Protein AF-A0A7X6MZP2-F1 (afdb_monomer)

Sequence (69 aa):
MTNSIAKLRYVGESFGVDSLTNGNIYDVLEFLPDDLVRVVDDSGEDYLYSFTNPKPIDGSSVGGRWETA

Organism: NCBI:txid1936207

Solvent-accessible surface area (backbone atoms only — not comparable to full-atom values): 3972 Å² total; per-residue (Å²): 135,82,81,52,77,48,53,35,21,37,50,43,63,60,45,76,98,46,41,55,49,55,70,42,75,31,44,24,64,46,82,49,80,92,53,31,31,33,29,38,43,68,66,70,50,77,47,80,37,43,51,75,54,33,54,56,93,87,60,86,47,96,19,30,35,68,41,89,102

Structure (mmCIF, N/CA/C/O backbone):
data_AF-A0A7X6MZP2-F1
#
_entry.id   AF-A0A7X6MZP2-F1
#
loop_
_atom_site.group_PDB
_atom_site.id
_atom_site.type_symbol
_atom_site.label_atom_id
_atom_site.label_alt_id
_atom_site.label_comp_id
_atom_site.label_asym_id
_atom_site.label_entity_id
_atom_site.label_seq_id
_atom_site.pdbx_PDB_ins_code
_atom_site.Cartn_x
_atom_site.Cartn_y
_atom_site.Cartn_z
_atom_site.occupancy
_atom_site.B_iso_or_equiv
_atom_site.auth_seq_id
_atom_site.auth_comp_id
_atom_site.auth_asym_id
_atom_site.auth_atom_id
_atom_site.pdbx_PDB_model_num
ATOM 1 N N . MET A 1 1 ? -5.482 8.426 17.072 1.00 57.84 1 MET A N 1
ATOM 2 C CA . MET A 1 1 ? -6.441 7.420 16.577 1.00 57.84 1 MET A CA 1
ATOM 3 C C . MET A 1 1 ? -6.915 7.903 15.227 1.00 57.84 1 MET A C 1
ATOM 5 O O . MET A 1 1 ? -7.604 8.913 15.169 1.00 57.84 1 MET A O 1
ATOM 9 N N . THR A 1 2 ? -6.446 7.270 14.162 1.00 62.94 2 THR A N 1
ATOM 10 C CA . THR A 1 2 ? -6.901 7.530 12.796 1.00 62.94 2 THR A CA 1
ATOM 11 C C . THR A 1 2 ? -8.276 6.886 12.630 1.00 62.94 2 THR A C 1
ATOM 13 O O . THR A 1 2 ? -8.463 5.734 13.018 1.00 62.94 2 THR A O 1
ATOM 16 N N . ASN A 1 3 ? -9.254 7.624 12.104 1.00 84.12 3 ASN A N 1
ATOM 17 C CA . ASN A 1 3 ? -10.553 7.053 11.744 1.00 84.12 3 ASN A CA 1
ATOM 18 C C . ASN A 1 3 ? -10.393 6.306 10.414 1.00 84.12 3 ASN A C 1
ATOM 20 O O . ASN A 1 3 ? -10.653 6.878 9.358 1.00 84.12 3 ASN A O 1
ATOM 24 N N . SER A 1 4 ? -9.905 5.067 10.460 1.00 93.44 4 SER A N 1
ATOM 25 C CA . SER A 1 4 ? -9.793 4.227 9.269 1.00 93.44 4 SER A CA 1
ATOM 26 C C . SER A 1 4 ? -11.155 3.695 8.821 1.00 93.44 4 SER A C 1
ATOM 28 O O . SER A 1 4 ? -12.051 3.450 9.631 1.00 93.44 4 SER A O 1
ATOM 30 N N . ILE A 1 5 ? -11.317 3.535 7.507 1.00 96.75 5 ILE A N 1
ATOM 31 C CA . ILE A 1 5 ? -12.536 3.023 6.862 1.00 96.75 5 ILE A CA 1
ATOM 32 C C . ILE A 1 5 ? -12.461 1.518 6.581 1.00 96.75 5 ILE A C 1
ATOM 34 O O . ILE A 1 5 ? -13.488 0.872 6.385 1.00 96.75 5 ILE A O 1
ATOM 38 N N . ALA A 1 6 ? -11.247 0.963 6.545 1.00 97.06 6 ALA A N 1
ATOM 39 C CA . ALA A 1 6 ? -10.976 -0.452 6.336 1.00 97.06 6 ALA A CA 1
ATOM 40 C C . ALA A 1 6 ? -9.578 -0.813 6.860 1.00 97.06 6 ALA A C 1
ATOM 42 O O . ALA A 1 6 ? -8.782 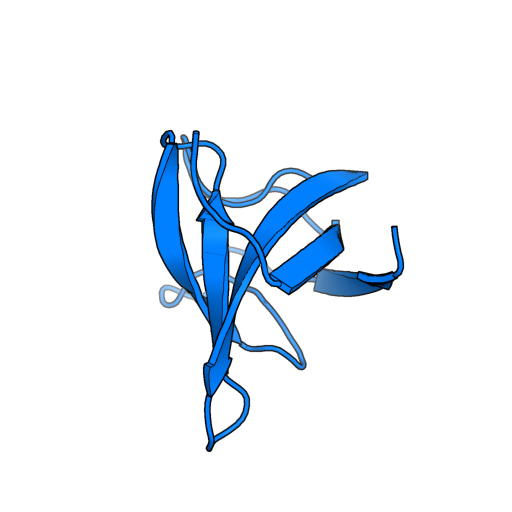0.057 7.222 1.00 97.06 6 ALA A O 1
ATOM 43 N N . LYS A 1 7 ? -9.274 -2.111 6.859 1.00 97.50 7 LYS A N 1
ATOM 44 C CA . LYS A 1 7 ? -7.933 -2.642 7.095 1.00 97.50 7 LYS A CA 1
ATOM 45 C C . LYS A 1 7 ? -7.554 -3.584 5.961 1.00 97.50 7 LYS A C 1
ATOM 47 O O . LYS A 1 7 ? -8.368 -4.411 5.550 1.00 97.50 7 LYS A O 1
ATOM 52 N N . LEU A 1 8 ? -6.329 -3.454 5.465 1.00 98.38 8 LEU A N 1
ATOM 53 C CA . LEU A 1 8 ? -5.796 -4.301 4.399 1.00 98.38 8 LEU A CA 1
ATOM 54 C C . LEU A 1 8 ? -4.458 -4.886 4.819 1.00 98.38 8 LEU A C 1
ATOM 56 O O . LEU A 1 8 ? -3.631 -4.199 5.412 1.00 98.38 8 LEU A O 1
ATOM 60 N N . ARG A 1 9 ? -4.236 -6.152 4.481 1.00 98.69 9 ARG A N 1
ATOM 61 C CA . ARG A 1 9 ? -2.932 -6.791 4.600 1.00 98.69 9 ARG A CA 1
ATOM 62 C C . ARG A 1 9 ? -2.150 -6.594 3.312 1.00 98.69 9 ARG A C 1
ATOM 64 O O . ARG A 1 9 ? -2.669 -6.906 2.241 1.00 98.69 9 ARG A O 1
ATOM 71 N N . TYR A 1 10 ? -0.905 -6.146 3.413 1.00 98.69 10 TYR A N 1
ATOM 72 C CA . TYR A 1 10 ? 0.017 -6.189 2.281 1.00 98.69 10 TYR A CA 1
ATOM 73 C C . TYR A 1 10 ? 0.637 -7.585 2.170 1.00 98.69 10 TYR A C 1
ATOM 75 O O . TYR A 1 10 ? 1.158 -8.119 3.150 1.00 98.69 10 TYR A O 1
ATOM 83 N N . VAL A 1 11 ? 0.588 -8.186 0.982 1.00 98.69 11 VAL A N 1
ATOM 84 C CA . VAL A 1 11 ? 1.250 -9.461 0.678 1.00 98.69 11 VAL A CA 1
ATOM 85 C C . VAL A 1 11 ? 2.129 -9.277 -0.553 1.00 98.69 11 VAL A C 1
ATOM 87 O O . VAL A 1 11 ? 1.626 -9.178 -1.674 1.00 98.69 11 VAL A O 1
ATOM 90 N N . GLY A 1 12 ? 3.442 -9.243 -0.348 1.00 98.12 12 GLY A N 1
ATOM 91 C CA . GLY A 1 12 ? 4.421 -8.910 -1.382 1.00 98.12 12 GLY A CA 1
ATOM 92 C C . GLY A 1 12 ? 5.847 -8.872 -0.851 1.00 98.12 12 GLY A C 1
ATOM 93 O O . GLY A 1 12 ? 6.108 -9.281 0.275 1.00 98.12 12 GLY A O 1
ATOM 94 N N . GLU A 1 13 ? 6.781 -8.393 -1.662 1.00 98.12 13 GLU A N 1
ATOM 95 C CA . GLU A 1 13 ? 8.143 -8.106 -1.202 1.00 98.12 13 GLU A CA 1
ATOM 96 C C . GLU A 1 13 ? 8.127 -6.852 -0.314 1.00 98.12 13 GLU A C 1
ATOM 98 O O . GLU A 1 13 ? 7.531 -5.845 -0.693 1.00 98.12 13 GLU A O 1
ATOM 103 N N . SER A 1 14 ? 8.734 -6.899 0.875 1.00 98.00 14 SER A N 1
ATOM 104 C CA . SER A 1 14 ? 8.874 -5.697 1.707 1.00 98.00 14 SER 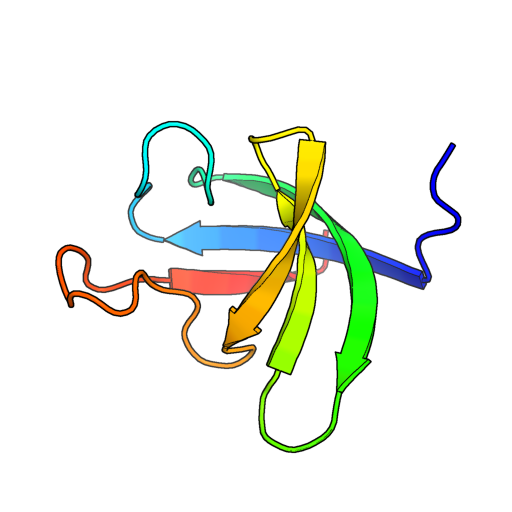A CA 1
ATOM 105 C C . SER A 1 14 ? 9.794 -4.688 1.023 1.00 98.00 14 SER A C 1
ATOM 107 O O . SER A 1 14 ? 10.837 -5.074 0.493 1.00 98.00 14 SER A O 1
ATOM 109 N N . PHE A 1 15 ? 9.449 -3.405 1.067 1.00 97.12 15 PHE A N 1
ATOM 110 C CA . PHE A 1 15 ? 10.244 -2.350 0.439 1.00 97.12 15 PHE A CA 1
ATOM 111 C C . PHE A 1 15 ? 10.224 -1.059 1.259 1.00 97.12 15 PHE A C 1
ATOM 113 O O . PHE A 1 15 ? 9.365 -0.878 2.119 1.00 97.12 15 PHE A O 1
ATOM 120 N N . GLY A 1 16 ? 11.165 -0.157 0.963 1.00 92.81 16 GLY A N 1
ATOM 121 C CA . GLY A 1 16 ? 11.380 1.060 1.749 1.00 92.81 16 GLY A CA 1
ATOM 122 C C . GLY A 1 16 ? 11.976 0.769 3.131 1.00 92.81 16 GLY A C 1
ATOM 123 O O . GLY A 1 16 ? 12.053 -0.379 3.563 1.00 92.81 16 GLY A O 1
ATOM 124 N N . VAL A 1 17 ? 12.450 1.809 3.820 1.00 91.38 17 VAL A N 1
ATOM 125 C CA . VAL A 1 17 ? 12.872 1.681 5.229 1.00 91.38 17 VAL A CA 1
ATOM 126 C C . VAL A 1 17 ? 11.640 1.605 6.138 1.00 91.38 17 VAL A C 1
ATOM 128 O O . VAL A 1 17 ? 11.646 0.880 7.128 1.00 91.38 17 VAL A O 1
ATOM 131 N N . ASP A 1 18 ? 10.593 2.332 5.759 1.00 94.12 18 ASP A N 1
ATOM 132 C CA . ASP A 1 18 ? 9.371 2.593 6.511 1.00 94.12 18 ASP A CA 1
ATOM 133 C C . ASP A 1 18 ? 8.140 2.676 5.582 1.00 94.12 18 ASP A C 1
ATOM 135 O O . ASP A 1 18 ? 7.292 3.544 5.736 1.00 94.12 18 ASP A O 1
ATOM 139 N N . SER A 1 19 ? 8.035 1.772 4.596 1.00 97.06 19 SER A N 1
ATOM 140 C CA . SER A 1 19 ? 6.890 1.700 3.666 1.00 97.06 19 SER A CA 1
ATOM 141 C C . SER A 1 19 ? 5.982 0.495 3.957 1.00 97.06 19 SER A C 1
ATOM 143 O O . SER A 1 19 ? 5.324 0.458 4.997 1.00 97.06 19 SER A O 1
ATOM 145 N N . LEU A 1 20 ? 5.916 -0.498 3.056 1.00 98.31 20 LEU A N 1
ATOM 146 C CA . LEU A 1 20 ? 5.072 -1.682 3.219 1.00 98.31 20 LEU A CA 1
ATOM 147 C C . LEU A 1 20 ? 5.915 -2.926 3.513 1.00 98.31 20 LEU A C 1
ATOM 149 O O . LEU A 1 20 ? 6.792 -3.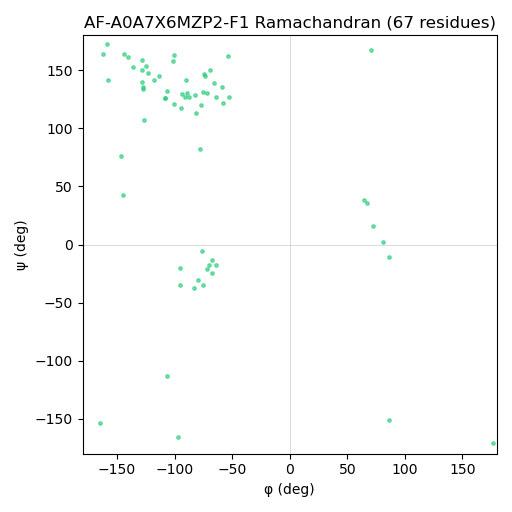310 2.735 1.00 98.31 20 LEU A O 1
ATOM 153 N N . THR A 1 21 ? 5.574 -3.607 4.600 1.00 98.50 21 THR A N 1
ATOM 154 C CA . THR A 1 21 ? 6.170 -4.861 5.053 1.00 98.50 21 THR A CA 1
ATOM 155 C C . THR A 1 21 ? 5.216 -6.022 4.817 1.00 98.50 21 THR A C 1
ATOM 157 O O . THR A 1 21 ? 4.032 -5.981 5.161 1.00 98.50 21 THR A O 1
ATOM 160 N N . ASN A 1 22 ? 5.734 -7.099 4.231 1.00 98.56 22 ASN A N 1
ATOM 161 C CA . ASN A 1 22 ? 4.964 -8.303 3.956 1.00 98.56 22 ASN A CA 1
ATOM 162 C C . ASN A 1 22 ? 4.248 -8.841 5.205 1.00 98.56 22 ASN A C 1
ATOM 164 O O . ASN A 1 22 ? 4.877 -9.140 6.219 1.00 98.56 22 ASN A O 1
ATOM 168 N N . GLY A 1 23 ? 2.938 -9.044 5.094 1.00 98.38 23 GLY A N 1
ATOM 169 C CA . GLY A 1 23 ? 2.093 -9.590 6.150 1.00 98.38 23 GLY A CA 1
ATOM 170 C C . GLY A 1 23 ? 1.553 -8.555 7.139 1.00 98.38 23 GLY A C 1
ATOM 171 O O . GLY A 1 23 ? 0.645 -8.901 7.900 1.00 98.38 23 GLY A O 1
ATOM 172 N N . ASN A 1 24 ? 2.035 -7.308 7.112 1.00 98.50 24 ASN A N 1
ATOM 173 C CA . ASN A 1 24 ? 1.498 -6.245 7.960 1.00 98.50 24 ASN A CA 1
ATOM 174 C C . ASN A 1 24 ? 0.085 -5.846 7.525 1.00 98.50 24 ASN A C 1
ATOM 176 O O . ASN A 1 24 ? -0.289 -5.949 6.353 1.00 98.50 24 ASN A O 1
ATOM 180 N N . ILE A 1 25 ? -0.703 -5.401 8.506 1.00 98.44 25 ILE A N 1
ATOM 181 C CA . ILE A 1 25 ? -2.067 -4.907 8.323 1.00 98.44 25 ILE A CA 1
ATOM 182 C C . ILE A 1 25 ? -2.054 -3.396 8.518 1.00 98.44 25 ILE A C 1
ATOM 184 O O . ILE A 1 25 ? -1.640 -2.913 9.570 1.00 98.44 25 ILE A O 1
ATOM 188 N N . TYR A 1 26 ? -2.574 -2.683 7.530 1.00 98.12 26 TYR A N 1
ATOM 189 C CA . TYR A 1 26 ? -2.546 -1.234 7.449 1.00 98.12 26 TYR A CA 1
ATOM 190 C C . TYR A 1 26 ? -3.945 -0.643 7.556 1.00 98.12 26 TYR A C 1
ATOM 192 O O . TYR A 1 26 ? -4.930 -1.222 7.085 1.00 98.12 26 TYR A O 1
ATOM 200 N N . ASP A 1 27 ? -4.024 0.521 8.193 1.00 98.25 27 ASP A N 1
ATOM 201 C CA . ASP A 1 27 ? -5.243 1.313 8.285 1.00 98.25 27 ASP A CA 1
ATOM 202 C C . ASP A 1 27 ? -5.486 2.051 6.970 1.00 98.25 27 ASP A C 1
ATOM 204 O O . ASP A 1 27 ? -4.674 2.876 6.559 1.00 98.25 27 ASP A O 1
ATOM 208 N N . VAL A 1 28 ? -6.621 1.776 6.324 1.00 98.12 28 VAL A N 1
ATOM 209 C CA . VAL A 1 28 ? -7.044 2.479 5.110 1.00 98.12 28 VAL A CA 1
ATOM 210 C C . VAL A 1 28 ? -7.834 3.713 5.503 1.00 98.12 28 VAL A C 1
ATOM 212 O O . VAL A 1 28 ? -8.815 3.614 6.242 1.00 98.12 28 VAL A O 1
ATOM 215 N N . LEU A 1 29 ? -7.441 4.867 4.979 1.00 98.00 29 LEU A N 1
ATOM 216 C CA . LEU A 1 29 ? -8.136 6.133 5.206 1.00 98.00 29 LEU A CA 1
ATOM 217 C C . LEU A 1 29 ? -9.121 6.447 4.080 1.00 98.00 29 LEU A C 1
ATOM 219 O O . LEU A 1 29 ? -10.188 7.000 4.333 1.00 98.00 29 LEU A O 1
ATOM 223 N N . GLU A 1 30 ? -8.777 6.078 2.846 1.00 97.44 30 GLU A N 1
ATOM 224 C CA . GLU A 1 30 ? -9.555 6.416 1.658 1.00 97.44 30 GLU A CA 1
ATOM 225 C C . GLU A 1 30 ? -9.248 5.451 0.503 1.00 97.44 30 GLU A C 1
ATOM 227 O O . GLU A 1 30 ? -8.095 5.071 0.288 1.00 97.44 30 GLU A O 1
ATOM 232 N N . PHE A 1 31 ? -10.281 5.093 -0.264 1.00 97.25 31 PHE A N 1
ATOM 233 C CA . PHE A 1 31 ? -10.137 4.505 -1.597 1.00 97.25 31 PHE A CA 1
ATOM 234 C C . PHE A 1 31 ? -10.379 5.605 -2.623 1.00 97.25 31 PHE A C 1
ATOM 236 O O . PHE A 1 31 ? -11.449 6.217 -2.627 1.00 97.25 31 PHE A O 1
ATOM 243 N N . LEU A 1 32 ? -9.390 5.863 -3.471 1.00 97.31 32 LEU A N 1
ATOM 244 C CA . LEU A 1 32 ? -9.438 6.939 -4.447 1.00 97.31 32 LEU A CA 1
ATOM 245 C C . LEU A 1 32 ? -9.763 6.387 -5.846 1.00 97.31 32 LEU A C 1
ATOM 247 O O . LEU A 1 32 ? -9.529 5.207 -6.127 1.00 97.31 32 LEU A O 1
ATOM 251 N N . PRO A 1 33 ? -10.286 7.235 -6.749 1.00 93.12 33 PRO A N 1
ATOM 252 C CA . PRO A 1 33 ? -10.285 6.944 -8.179 1.00 93.12 33 PRO A CA 1
ATOM 253 C C . PRO A 1 33 ? -8.866 6.621 -8.686 1.00 93.12 33 PRO A C 1
ATOM 255 O O . PRO A 1 33 ? -7.877 6.954 -8.038 1.00 93.12 33 PRO A O 1
ATOM 258 N N . ASP A 1 34 ? -8.769 5.9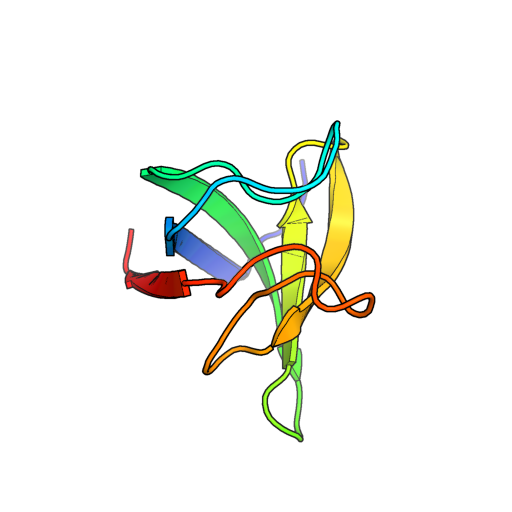98 -9.861 1.00 93.62 34 ASP A N 1
ATOM 259 C CA . ASP A 1 34 ? -7.496 5.723 -10.553 1.00 93.62 34 ASP A CA 1
ATOM 260 C C . ASP A 1 34 ? -6.554 4.711 -9.868 1.00 93.62 34 ASP A C 1
ATOM 262 O O . ASP A 1 34 ? -5.336 4.816 -9.978 1.00 93.62 34 ASP A O 1
ATOM 266 N N . ASP A 1 35 ? -7.115 3.681 -9.225 1.00 96.69 35 ASP A N 1
ATOM 267 C CA . ASP A 1 35 ? -6.357 2.571 -8.621 1.00 96.69 35 ASP A CA 1
ATOM 268 C C . ASP A 1 35 ? -5.452 2.992 -7.452 1.00 96.69 35 ASP A C 1
ATOM 270 O O . ASP A 1 35 ? -4.347 2.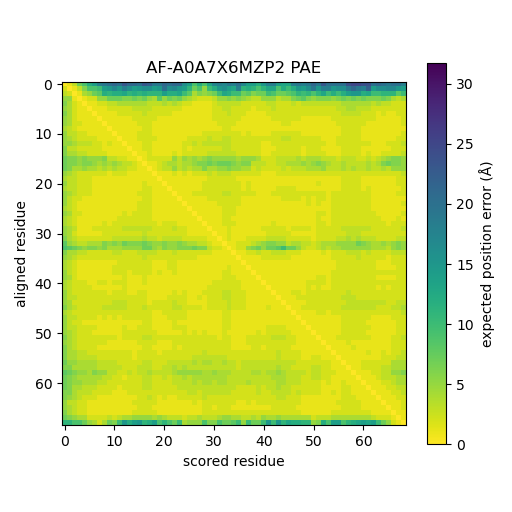481 -7.288 1.00 96.69 35 ASP A O 1
ATOM 274 N N . LEU A 1 36 ? -5.910 3.921 -6.614 1.00 98.12 36 LEU A N 1
ATOM 275 C CA . LEU A 1 36 ? -5.139 4.395 -5.468 1.00 98.12 36 LEU A CA 1
ATOM 276 C C . LEU A 1 36 ? -5.841 4.102 -4.143 1.00 98.12 36 LEU A C 1
ATOM 278 O O . LEU A 1 36 ? -7.057 4.233 -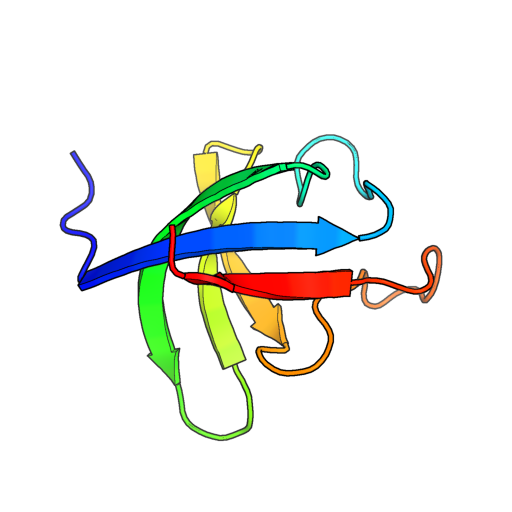4.000 1.00 98.12 36 LEU A O 1
ATOM 282 N N . VAL A 1 37 ? -5.043 3.742 -3.143 1.00 98.31 37 VAL A N 1
ATOM 283 C CA . VAL A 1 37 ? -5.475 3.586 -1.755 1.00 98.31 37 VAL A CA 1
ATOM 284 C C . VAL A 1 37 ? -4.568 4.407 -0.847 1.00 98.31 37 VAL A C 1
ATOM 286 O O . VAL A 1 37 ? -3.345 4.378 -0.992 1.00 98.31 37 VAL A O 1
ATOM 289 N N . ARG A 1 38 ? -5.171 5.157 0.079 1.00 98.19 38 ARG A N 1
ATOM 290 C CA . ARG A 1 38 ? -4.456 5.909 1.113 1.00 98.19 38 ARG A CA 1
ATOM 291 C C . ARG A 1 38 ? -4.388 5.068 2.378 1.00 98.19 38 ARG A C 1
ATOM 293 O O . ARG A 1 38 ? -5.435 4.759 2.954 1.00 98.19 38 ARG A O 1
ATOM 300 N N . VAL A 1 39 ? -3.183 4.719 2.818 1.00 98.06 39 VAL A N 1
ATOM 301 C CA . VAL A 1 39 ? -2.965 3.922 4.033 1.00 98.06 39 VAL A CA 1
ATOM 302 C C . VAL A 1 39 ? -1.961 4.596 4.949 1.00 98.06 39 VAL A C 1
ATOM 304 O O . VAL A 1 39 ? -1.066 5.281 4.464 1.00 98.06 39 VAL A O 1
ATOM 307 N N . VAL A 1 40 ? -2.100 4.377 6.254 1.00 98.12 40 VAL A N 1
ATOM 308 C CA . VAL A 1 40 ? -1.026 4.670 7.211 1.00 98.12 40 VAL A CA 1
ATOM 309 C C . VAL A 1 40 ? -0.050 3.503 7.177 1.00 98.12 40 VAL A C 1
ATOM 311 O O . VAL A 1 40 ? -0.463 2.403 7.541 1.00 98.12 40 VAL A O 1
ATOM 314 N N . ASP A 1 41 ? 1.177 3.721 6.708 1.00 97.75 41 ASP A N 1
ATOM 315 C CA . ASP A 1 41 ? 2.181 2.667 6.502 1.00 97.75 41 ASP A CA 1
ATOM 316 C C . ASP A 1 41 ? 3.173 2.535 7.679 1.00 97.75 41 ASP A C 1
ATOM 318 O O . ASP A 1 41 ? 2.896 3.016 8.782 1.00 97.75 41 ASP A O 1
ATOM 322 N N . ASP A 1 42 ? 4.298 1.833 7.490 1.00 98.12 42 ASP A N 1
ATOM 323 C CA . ASP A 1 42 ? 5.270 1.585 8.565 1.00 98.12 42 ASP A CA 1
ATOM 324 C C . ASP A 1 42 ? 5.943 2.877 9.089 1.00 98.12 42 ASP A C 1
ATOM 326 O O . ASP A 1 42 ? 6.468 2.870 10.206 1.00 98.12 42 ASP A O 1
ATOM 330 N N . SER A 1 43 ? 5.883 3.993 8.348 1.00 97.38 43 SER A N 1
ATOM 331 C CA . SER A 1 43 ? 6.341 5.316 8.808 1.00 97.38 43 SER A CA 1
ATOM 332 C C . SER A 1 43 ? 5.420 5.935 9.865 1.00 97.38 43 SER A C 1
ATOM 334 O O . SER A 1 43 ? 5.833 6.808 10.633 1.00 97.38 43 SER A O 1
ATOM 336 N N . GLY A 1 44 ? 4.163 5.482 9.933 1.00 96.69 44 GLY A N 1
ATOM 337 C CA . GLY A 1 44 ? 3.113 6.094 10.745 1.00 96.69 44 GLY A CA 1
ATOM 338 C C . GLY A 1 44 ? 2.455 7.325 10.108 1.00 96.69 44 GLY A C 1
ATOM 339 O O . GLY A 1 44 ? 1.567 7.915 10.729 1.00 96.69 44 GLY A O 1
ATOM 340 N N . GLU A 1 45 ? 2.846 7.696 8.888 1.00 96.25 45 GLU A N 1
ATOM 341 C CA . GLU A 1 45 ? 2.198 8.720 8.065 1.00 96.25 45 GLU A CA 1
ATOM 342 C C . GLU A 1 45 ? 1.305 8.078 6.994 1.00 96.25 45 GLU A C 1
ATOM 344 O O . GLU A 1 45 ? 1.403 6.880 6.717 1.00 96.25 45 GLU A O 1
ATOM 349 N N . ASP A 1 46 ? 0.397 8.861 6.403 1.00 96.62 46 ASP A N 1
ATOM 350 C CA . ASP A 1 46 ? -0.451 8.376 5.320 1.00 96.62 46 ASP A CA 1
ATOM 351 C C . ASP A 1 46 ? 0.160 8.610 3.933 1.00 96.62 46 ASP A C 1
ATOM 353 O O . ASP A 1 46 ? 0.493 9.732 3.553 1.00 96.62 46 ASP A O 1
ATOM 357 N N . TYR A 1 47 ? 0.239 7.537 3.146 1.00 97.12 47 TYR A N 1
ATOM 358 C CA . TYR A 1 47 ? 0.753 7.551 1.779 1.00 97.12 47 TYR A CA 1
ATOM 359 C C . TYR A 1 47 ? -0.219 6.893 0.800 1.00 97.12 47 TYR A C 1
ATOM 361 O O . TYR A 1 47 ? -1.098 6.106 1.168 1.00 97.12 47 TYR A O 1
ATOM 369 N N . LEU A 1 48 ? -0.061 7.247 -0.478 1.00 97.69 48 LEU A N 1
ATOM 370 C CA . LEU A 1 48 ? -0.810 6.667 -1.586 1.00 97.69 48 LEU A CA 1
ATOM 371 C C . LEU A 1 48 ? -0.032 5.511 -2.200 1.00 97.69 48 LEU A C 1
ATOM 373 O O . LEU A 1 48 ? 1.115 5.668 -2.615 1.00 97.69 48 LEU A O 1
ATOM 377 N N . TYR A 1 49 ? -0.713 4.384 -2.343 1.00 97.88 49 TYR A N 1
ATOM 378 C CA . TYR A 1 49 ? -0.204 3.206 -3.026 1.00 97.88 49 TYR A CA 1
ATOM 379 C C . TYR A 1 49 ? -1.160 2.792 -4.136 1.00 97.88 49 TYR A C 1
ATOM 381 O O . TYR A 1 49 ? -2.366 3.031 -4.045 1.00 97.88 49 TYR A O 1
ATOM 389 N N . SER A 1 50 ? -0.630 2.126 -5.165 1.00 97.75 50 SER A N 1
ATOM 390 C CA . SER A 1 50 ? -1.483 1.421 -6.121 1.00 97.75 50 SER A CA 1
ATOM 391 C C . SER A 1 50 ? -2.311 0.370 -5.380 1.00 97.75 50 SER A C 1
ATOM 393 O O . SER A 1 50 ? -1.804 -0.354 -4.518 1.00 97.75 50 SER A O 1
ATOM 395 N N . PHE A 1 51 ? -3.598 0.298 -5.699 1.00 98.12 51 PHE A N 1
ATOM 396 C CA . PHE A 1 51 ? -4.488 -0.712 -5.151 1.00 98.12 51 PHE A CA 1
ATOM 397 C C . PHE A 1 51 ? -4.316 -2.061 -5.871 1.00 98.12 51 PHE A C 1
ATOM 399 O O . PHE A 1 51 ? -4.433 -3.112 -5.246 1.00 98.12 51 PHE A O 1
ATOM 406 N N . THR A 1 52 ? -3.956 -2.083 -7.154 1.00 97.75 52 THR A N 1
ATOM 407 C CA . THR A 1 52 ? -3.715 -3.348 -7.868 1.00 97.75 52 THR A CA 1
ATOM 408 C C . THR A 1 52 ? -2.317 -3.926 -7.661 1.00 97.75 52 THR A C 1
ATOM 410 O O . THR A 1 52 ? -2.185 -5.147 -7.573 1.00 97.75 52 THR A O 1
ATOM 413 N N . ASN A 1 53 ? -1.277 -3.089 -7.589 1.00 98.06 53 ASN A N 1
ATOM 414 C CA . ASN A 1 53 ? 0.108 -3.524 -7.382 1.00 98.06 53 ASN A CA 1
ATOM 415 C C . ASN A 1 53 ? 0.911 -2.494 -6.561 1.00 98.06 5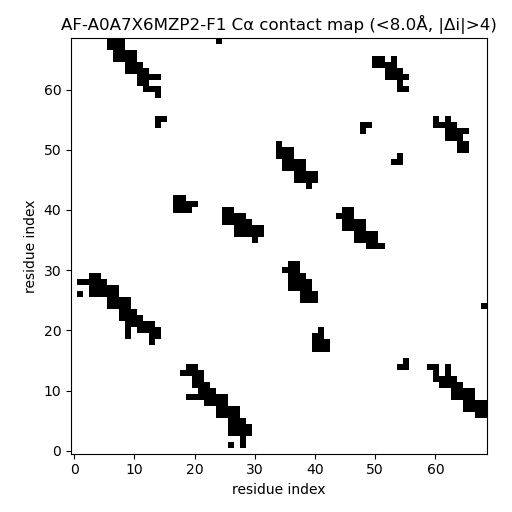3 ASN A C 1
ATOM 417 O O . ASN A 1 53 ? 1.709 -1.737 -7.130 1.00 98.06 53 ASN A O 1
ATOM 421 N N . PRO A 1 54 ? 0.705 -2.435 -5.233 1.00 98.19 54 PRO A N 1
ATOM 422 C CA . PRO A 1 54 ? 1.498 -1.588 -4.344 1.00 98.19 54 PRO A CA 1
ATOM 423 C C . PRO A 1 54 ? 2.993 -1.928 -4.439 1.00 98.19 54 PRO A C 1
ATOM 425 O O . PRO A 1 54 ? 3.393 -3.070 -4.209 1.00 98.19 54 PRO A O 1
ATOM 428 N N . LYS A 1 55 ? 3.811 -0.932 -4.800 1.00 97.56 55 LYS A N 1
ATOM 429 C CA . LYS A 1 55 ? 5.262 -1.054 -5.010 1.00 97.56 55 LYS A CA 1
ATOM 430 C C . LYS A 1 55 ? 5.943 0.325 -4.989 1.00 97.56 55 LYS A C 1
ATOM 432 O O . LYS A 1 55 ? 5.248 1.327 -5.182 1.00 97.56 55 LYS A O 1
ATOM 437 N N . PRO A 1 56 ? 7.275 0.408 -4.833 1.00 96.06 56 PRO A N 1
ATOM 438 C CA . PRO A 1 56 ? 7.981 1.680 -4.869 1.00 96.06 56 PRO A CA 1
ATOM 439 C C . PRO A 1 56 ? 8.065 2.230 -6.301 1.00 96.06 56 PRO A C 1
ATOM 441 O O . PRO A 1 56 ? 8.199 1.489 -7.280 1.00 96.06 56 PRO A O 1
ATOM 444 N N . ILE 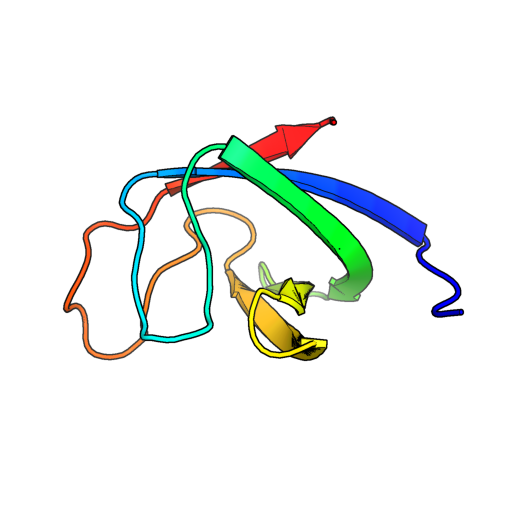A 1 57 ? 7.988 3.558 -6.427 1.00 91.88 57 ILE A N 1
ATOM 445 C CA . ILE A 1 57 ? 7.957 4.250 -7.727 1.00 91.88 57 ILE A CA 1
ATOM 446 C C . ILE A 1 57 ? 9.277 4.142 -8.500 1.00 91.88 57 ILE A C 1
ATOM 448 O O . ILE A 1 57 ? 9.287 4.227 -9.726 1.00 91.88 57 ILE A O 1
ATOM 452 N N . ASP A 1 58 ? 10.385 3.925 -7.791 1.00 93.94 58 ASP A N 1
ATOM 453 C CA . ASP A 1 58 ? 11.718 3.752 -8.370 1.00 93.94 58 ASP A CA 1
ATOM 454 C C . ASP A 1 58 ? 11.935 2.363 -8.999 1.00 93.94 58 ASP A C 1
ATOM 456 O O . ASP A 1 58 ? 12.962 2.125 -9.633 1.00 93.94 58 ASP A O 1
ATOM 460 N N . GLY A 1 59 ? 10.966 1.450 -8.853 1.00 93.81 59 GLY A N 1
ATOM 461 C CA . GLY A 1 59 ? 11.035 0.097 -9.395 1.00 93.81 59 GLY A CA 1
ATOM 462 C C . GLY A 1 59 ? 12.006 -0.829 -8.661 1.00 93.81 59 GLY A C 1
ATOM 463 O O . GLY A 1 59 ? 12.343 -1.881 -9.200 1.00 93.81 59 GLY A O 1
ATOM 464 N N . SER A 1 60 ? 12.445 -0.472 -7.450 1.00 94.94 60 SER A N 1
ATOM 465 C CA . SER A 1 60 ? 13.357 -1.285 -6.630 1.00 94.94 60 SER A CA 1
ATOM 466 C C . SER A 1 60 ? 12.752 -2.601 -6.124 1.00 94.94 60 SER A C 1
ATOM 468 O O . SER A 1 60 ? 13.495 -3.478 -5.692 1.00 94.94 60 SER A O 1
ATOM 470 N N . SER A 1 61 ? 11.429 -2.766 -6.217 1.00 96.38 61 SER A N 1
ATOM 471 C CA . SER A 1 61 ? 10.716 -3.994 -5.862 1.00 96.38 61 SER A CA 1
ATOM 472 C C . SER A 1 61 ? 9.650 -4.354 -6.898 1.00 96.38 61 SER A C 1
ATOM 474 O O . SER A 1 61 ? 9.073 -3.491 -7.572 1.00 96.38 61 SER A O 1
ATOM 476 N N . VAL A 1 62 ? 9.361 -5.655 -6.998 1.00 96.94 62 VAL A N 1
ATOM 477 C CA . VAL A 1 62 ? 8.257 -6.181 -7.816 1.00 96.94 62 VAL A CA 1
ATOM 478 C C . VAL A 1 62 ? 6.874 -5.855 -7.240 1.00 96.94 62 VAL A C 1
ATOM 480 O O . VAL A 1 62 ? 5.896 -5.895 -7.992 1.00 96.94 62 VAL A O 1
ATOM 483 N N . GLY A 1 63 ? 6.800 -5.485 -5.955 1.00 97.88 63 GLY A N 1
ATOM 484 C CA . GLY A 1 63 ? 5.563 -5.128 -5.265 1.00 97.88 63 GLY A CA 1
ATOM 485 C C . GLY A 1 63 ? 4.798 -6.310 -4.679 1.00 97.88 63 GLY A C 1
ATOM 486 O O . GLY A 1 63 ? 5.368 -7.346 -4.316 1.00 97.88 63 GLY A O 1
ATOM 487 N N . GLY A 1 64 ? 3.479 -6.146 -4.594 1.00 98.19 64 GLY A N 1
ATOM 488 C CA . GLY A 1 64 ? 2.580 -7.118 -3.986 1.00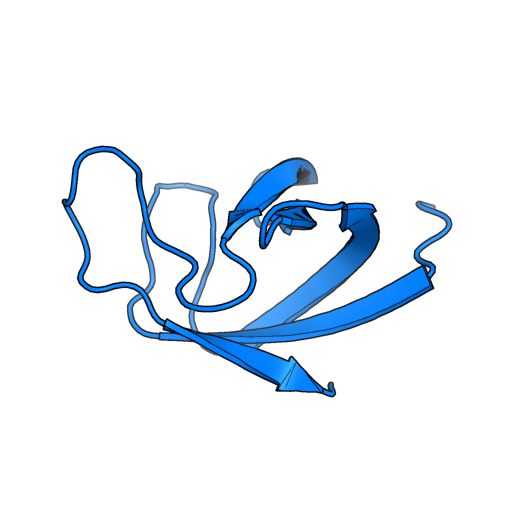 98.19 64 GLY A CA 1
ATOM 489 C C . GLY A 1 64 ? 1.112 -6.890 -4.317 1.00 98.19 64 GLY A C 1
ATOM 490 O O . GLY A 1 64 ? 0.759 -6.345 -5.357 1.00 98.19 64 GLY A O 1
ATOM 491 N N . ARG A 1 65 ? 0.242 -7.343 -3.417 1.00 98.62 65 ARG A N 1
ATOM 492 C CA . ARG A 1 65 ? -1.213 -7.168 -3.489 1.00 98.62 65 ARG A CA 1
ATOM 493 C C . ARG A 1 65 ? -1.786 -6.869 -2.110 1.00 98.62 65 ARG A C 1
ATOM 495 O O . ARG A 1 65 ? -1.173 -7.205 -1.096 1.00 98.62 65 ARG A O 1
ATOM 502 N N . TRP A 1 66 ? -2.994 -6.320 -2.089 1.00 98.56 66 TRP A N 1
ATOM 503 C CA . TRP A 1 66 ? -3.788 -6.199 -0.872 1.00 98.56 66 TRP A CA 1
ATOM 504 C C . TRP A 1 66 ? -4.684 -7.421 -0.669 1.00 98.56 66 TRP A C 1
ATOM 506 O O . TRP A 1 66 ? -5.274 -7.941 -1.616 1.00 98.56 66 TRP A O 1
ATOM 516 N N . GLU A 1 67 ? -4.824 -7.850 0.580 1.00 98.38 67 GLU A N 1
ATOM 517 C CA . GLU A 1 67 ? -5.819 -8.830 1.017 1.00 98.38 67 GLU A CA 1
ATOM 518 C C . GLU A 1 67 ? -6.688 -8.221 2.122 1.00 98.38 67 GLU A C 1
ATOM 520 O O . GLU A 1 67 ? -6.221 -7.404 2.919 1.00 98.38 67 GLU A O 1
ATOM 525 N N . THR A 1 68 ? -7.962 -8.606 2.184 1.00 94.25 68 THR A N 1
ATOM 526 C CA . THR A 1 68 ? -8.847 -8.205 3.286 1.00 94.25 68 THR A CA 1
ATOM 527 C C . THR A 1 68 ? -8.334 -8.803 4.594 1.00 94.25 68 THR A C 1
ATOM 529 O O . THR A 1 68 ? -8.104 -10.014 4.655 1.00 94.25 68 THR A O 1
ATOM 532 N N . ALA A 1 69 ? -8.141 -7.958 5.608 1.00 84.62 69 ALA A N 1
ATOM 533 C CA . ALA A 1 69 ? -7.607 -8.343 6.913 1.00 84.62 69 ALA A CA 1
ATOM 534 C C . ALA A 1 69 ? -8.694 -8.739 7.921 1.00 84.62 69 ALA A C 1
ATOM 536 O O . ALA A 1 69 ? -9.806 -8.167 7.852 1.00 84.62 69 ALA A O 1
#

pLDDT: mean 95.62, std 6.7, range [57.84, 98.69]

Nearest PDB structures (foldseek):
  4bac-assembly1_A-2  TM=6.275E-01  e=2.226E+00  Human spumaretrovirus
  3oyj-assembly1_A-2  TM=5.999E-01  e=1.988E+00  Human spumaretrovirus
  3oyn-assembly1_A  TM=6.010E-01  e=3.917E+00  Human spumaretrovirus
  3s3n-assembly1_A-2  TM=5.876E-01  e=4.144E+00  Human spumaretrovirus
  6q6g-assembly1_A  TM=3.448E-01  e=1.988E+00  Homo sapiens

Foldseek 3Di:
DQPAPFKKAWAFPDDDPWFHDHGDIWGWRDDDPPQWTWTCTSVSDTDIAGQAFGDDPVPPGRGTHIDGD

Secondary structure (DSSP, 8-state):
----SEEEEEEE--BTTTTB-TT-EEEEEEEETTTEEEEE-TTSSEEEEESSS---TT--S--EEEEE-

Mean predicted aligned error: 2.66 Å

Radius of gyration: 10.82 Å; Cα contacts (8 Å, |Δi|>4): 157; chains: 1; bounding box: 26×18×27 Å